Protein AF-A0A914DQ88-F1 (afdb_monomer_lite)

Radius of gyration: 19.53 Å; chains: 1; bounding box: 43×58×48 Å

Organism: NCBI:txid290746

pLDDT: mean 81.02, std 9.03, range [46.0, 91.88]

Foldseek 3Di:
DPQDDDPVLVVVLLVLLCLQLVLLVVLLVLCVVDPVLVVLVLPDDDDPPDDSDPVVVSVVSNVVSNVVSVLSSCLCVQVSHCPDPLSVVLSVLVVVLSVLSSVLSVCSVVVPVVVNVVSVVVSVVSVVVSVVSSCVRDPPCVVVVVVVVVVCVVVVVVVVVD

InterPro domains:
  IPR004307 TspO/MBR-related protein [PF03073] (23-154)
  IPR004307 TspO/MBR-related protein [PTHR10057] (10-159)
  IPR004307 TspO/MBR-related protein [cd15904] (19-154)
  IPR038330 TspO/MBR-related superfamily [G3DSA:1.20.1260.100] (8-158)

Structure (mmCIF, N/CA/C/O backbone):
data_AF-A0A914DQ88-F1
#
_entry.id   AF-A0A914DQ88-F1
#
loop_
_atom_site.group_PDB
_atom_site.id
_atom_site.type_symbol
_atom_site.label_atom_id
_atom_site.label_alt_id
_atom_site.label_comp_id
_atom_site.label_asym_id
_atom_site.label_entity_id
_atom_site.label_seq_id
_atom_site.pdbx_PDB_ins_code
_atom_site.Cartn_x
_atom_site.Cartn_y
_atom_site.Cartn_z
_atom_site.occupancy
_atom_site.B_iso_or_equiv
_atom_site.auth_seq_id
_atom_site.auth_comp_id
_atom_site.auth_asym_id
_atom_site.auth_atom_id
_atom_site.pdbx_PDB_model_num
ATOM 1 N N . MET A 1 1 ? 15.689 0.683 -26.387 1.00 46.00 1 MET A N 1
ATOM 2 C CA . MET A 1 1 ? 17.060 0.672 -25.824 1.00 46.00 1 MET A CA 1
ATOM 3 C C . MET A 1 1 ? 17.075 -0.313 -24.663 1.00 46.00 1 MET A C 1
ATOM 5 O O . MET A 1 1 ? 16.050 -0.393 -23.994 1.00 46.00 1 MET A O 1
ATOM 9 N N . PRO A 1 2 ? 18.142 -1.099 -24.441 1.00 56.88 2 PRO A N 1
ATOM 10 C CA . PRO A 1 2 ? 18.219 -1.962 -23.264 1.00 56.88 2 PRO A CA 1
ATOM 11 C C . PRO A 1 2 ? 18.214 -1.093 -22.001 1.00 56.88 2 PRO A C 1
ATOM 13 O O . PRO A 1 2 ? 18.961 -0.120 -21.917 1.00 56.88 2 PRO A O 1
ATOM 16 N N . TYR A 1 3 ? 17.336 -1.413 -21.053 1.00 65.56 3 TYR A N 1
ATOM 17 C CA . TYR A 1 3 ? 17.214 -0.682 -19.793 1.00 65.56 3 TYR A CA 1
ATOM 18 C C . TYR A 1 3 ? 18.460 -0.929 -18.934 1.00 65.56 3 TYR A C 1
ATOM 20 O O . TYR A 1 3 ? 18.782 -2.077 -18.621 1.00 65.56 3 TYR A O 1
ATOM 28 N N . TYR A 1 4 ? 19.183 0.139 -18.593 1.00 75.88 4 TYR A N 1
ATOM 29 C CA . TYR A 1 4 ? 20.395 0.074 -17.780 1.00 75.88 4 TYR A CA 1
ATOM 30 C C . TYR A 1 4 ? 20.087 0.562 -16.367 1.00 75.88 4 TYR A C 1
ATOM 32 O O . TYR A 1 4 ? 19.750 1.724 -16.166 1.00 75.88 4 TYR A O 1
ATOM 40 N N . TRP A 1 5 ? 20.214 -0.332 -15.389 1.00 81.12 5 TRP A N 1
ATOM 41 C CA . TRP A 1 5 ? 19.910 -0.041 -13.990 1.00 81.12 5 TRP A CA 1
ATOM 42 C C . TRP A 1 5 ? 20.895 0.970 -13.396 1.00 81.12 5 TRP A C 1
ATOM 44 O O . TRP A 1 5 ? 22.093 0.698 -13.293 1.00 81.12 5 TRP A O 1
ATOM 54 N N . THR A 1 6 ? 20.393 2.123 -12.956 1.00 85.81 6 THR A N 1
ATOM 55 C CA . THR A 1 6 ? 21.214 3.191 -12.378 1.00 85.81 6 THR A CA 1
ATOM 56 C C . THR A 1 6 ? 21.137 3.246 -10.847 1.00 85.81 6 THR A C 1
ATOM 58 O O . THR A 1 6 ? 20.293 2.633 -10.182 1.00 85.81 6 THR A O 1
ATOM 61 N N . GLN A 1 7 ? 22.023 4.042 -10.241 1.00 84.94 7 GLN A N 1
ATOM 62 C CA . GLN A 1 7 ? 21.940 4.370 -8.814 1.00 84.94 7 GLN A CA 1
ATOM 63 C C . GLN A 1 7 ? 20.621 5.093 -8.474 1.00 84.94 7 GLN A C 1
ATOM 65 O O . GLN A 1 7 ? 20.051 4.876 -7.402 1.00 84.94 7 GLN A O 1
ATOM 70 N N . THR A 1 8 ? 20.105 5.910 -9.399 1.00 84.88 8 THR A N 1
ATOM 71 C CA . THR A 1 8 ? 18.816 6.601 -9.262 1.00 84.88 8 THR A CA 1
ATOM 72 C C . THR A 1 8 ? 17.657 5.607 -9.210 1.00 84.88 8 THR A C 1
ATOM 74 O O . THR A 1 8 ? 16.791 5.738 -8.345 1.00 84.88 8 THR A O 1
ATOM 77 N N . ASP A 1 9 ? 17.678 4.569 -10.049 1.00 83.25 9 ASP A N 1
ATOM 78 C CA . ASP A 1 9 ? 16.666 3.502 -10.037 1.00 83.25 9 ASP A CA 1
ATOM 79 C C . ASP A 1 9 ? 16.683 2.725 -8.725 1.00 83.25 9 ASP A C 1
ATOM 81 O O . ASP A 1 9 ? 15.636 2.467 -8.136 1.00 83.25 9 ASP A O 1
ATOM 85 N N . THR A 1 10 ? 17.878 2.440 -8.201 1.00 84.56 10 THR A N 1
ATOM 86 C CA . THR A 1 10 ? 18.034 1.797 -6.889 1.00 84.56 10 THR A CA 1
ATOM 87 C C . THR A 1 10 ? 17.392 2.631 -5.783 1.00 84.56 10 THR A C 1
ATOM 89 O O . THR A 1 10 ? 16.633 2.107 -4.968 1.00 84.56 10 THR A O 1
ATOM 92 N N . ARG A 1 11 ? 17.653 3.944 -5.770 1.00 86.88 11 ARG A N 1
ATOM 93 C CA . ARG A 1 11 ? 17.054 4.865 -4.798 1.00 86.88 11 ARG A CA 1
ATOM 94 C C . ARG A 1 11 ? 15.531 4.880 -4.922 1.00 86.88 11 ARG A C 1
ATOM 96 O O . ARG A 1 11 ? 14.840 4.768 -3.914 1.00 86.88 11 ARG A O 1
ATOM 103 N N . ASN A 1 12 ? 15.009 4.991 -6.140 1.00 86.31 12 ASN A N 1
ATOM 104 C CA . ASN A 1 12 ? 13.571 5.057 -6.391 1.00 86.31 12 ASN A CA 1
ATOM 105 C C . ASN A 1 12 ? 12.864 3.741 -6.021 1.00 86.31 12 ASN A C 1
ATOM 107 O O . ASN A 1 12 ? 11.803 3.771 -5.399 1.00 86.31 12 ASN A O 1
ATOM 111 N N . ALA A 1 13 ? 13.475 2.591 -6.310 1.00 84.31 13 ALA A N 1
ATOM 112 C CA . ALA A 1 13 ? 12.959 1.277 -5.934 1.00 84.31 13 ALA A CA 1
ATOM 113 C C . ALA A 1 13 ? 12.897 1.093 -4.408 1.00 84.31 13 ALA A C 1
ATOM 115 O O . ALA A 1 13 ? 11.911 0.589 -3.872 1.00 84.31 13 ALA A O 1
ATOM 116 N N . ILE A 1 14 ? 13.930 1.541 -3.684 1.00 86.38 14 ILE A N 1
ATOM 117 C CA . ILE A 1 14 ? 13.938 1.497 -2.216 1.00 86.38 14 ILE A CA 1
ATOM 118 C C . ILE A 1 14 ? 12.847 2.416 -1.663 1.00 86.38 14 ILE A C 1
ATOM 120 O O . ILE A 1 14 ? 12.027 1.973 -0.863 1.00 86.38 14 ILE A O 1
ATOM 124 N N . LEU A 1 15 ? 12.784 3.668 -2.121 1.00 87.69 15 LEU A N 1
ATOM 125 C CA . LEU A 1 15 ? 11.782 4.627 -1.649 1.00 87.69 15 LEU A CA 1
ATOM 126 C C . LEU A 1 15 ? 10.359 4.113 -1.871 1.00 87.69 15 LEU A C 1
ATOM 128 O O . LEU A 1 15 ? 9.545 4.152 -0.954 1.00 87.69 15 LEU A O 1
ATOM 132 N N . THR A 1 16 ? 10.075 3.572 -3.054 1.00 84.62 16 THR A N 1
ATOM 133 C CA . THR A 1 16 ? 8.750 3.035 -3.390 1.00 84.62 16 THR A CA 1
ATOM 134 C C . THR A 1 16 ? 8.379 1.799 -2.569 1.00 84.62 16 THR A C 1
ATOM 136 O O . THR A 1 16 ? 7.228 1.675 -2.153 1.00 84.62 16 THR A O 1
ATOM 139 N N . SER A 1 17 ? 9.346 0.934 -2.244 1.00 86.81 17 SER A N 1
ATOM 140 C CA . SER A 1 17 ? 9.134 -0.225 -1.363 1.00 86.81 17 SER A CA 1
ATOM 141 C C . SER A 1 17 ? 8.812 0.150 0.089 1.00 86.81 17 SER A C 1
ATOM 143 O O . SER A 1 17 ? 8.161 -0.618 0.796 1.00 86.81 17 SER A O 1
ATOM 145 N N . LEU A 1 18 ? 9.227 1.344 0.531 1.00 89.06 18 LEU A N 1
ATOM 146 C CA . LEU A 1 18 ? 8.988 1.846 1.886 1.00 89.06 18 LEU A CA 1
ATOM 147 C C . LEU A 1 18 ? 7.637 2.558 2.035 1.00 89.06 18 LEU A C 1
ATOM 149 O O . LEU A 1 18 ? 7.138 2.668 3.156 1.00 89.06 18 LEU A O 1
ATOM 153 N N . ILE A 1 19 ? 7.022 3.004 0.930 1.00 87.69 19 ILE A N 1
ATOM 154 C CA . ILE A 1 19 ? 5.716 3.687 0.932 1.00 87.69 19 ILE A CA 1
ATOM 155 C C . ILE A 1 19 ? 4.646 2.908 1.718 1.00 87.69 19 ILE A C 1
ATOM 157 O O . ILE A 1 19 ? 4.049 3.515 2.608 1.00 87.69 19 ILE A O 1
ATOM 161 N N . PRO A 1 20 ? 4.392 1.603 1.471 1.00 83.81 20 PRO A N 1
ATOM 162 C CA . PRO A 1 20 ? 3.320 0.897 2.174 1.00 83.81 20 PRO A CA 1
ATOM 163 C C . PRO A 1 20 ? 3.543 0.848 3.692 1.00 83.81 20 P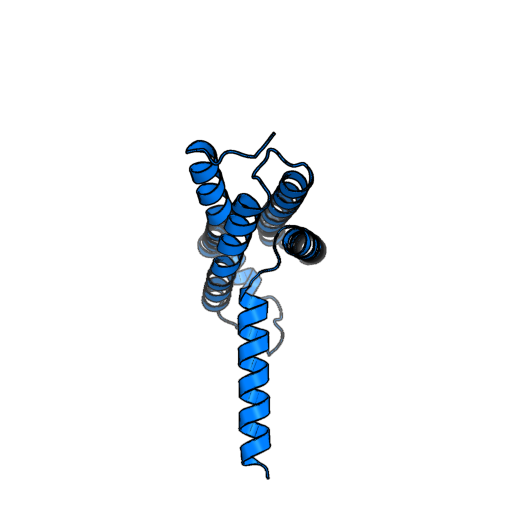RO A C 1
ATOM 165 O O . PRO A 1 20 ? 2.617 1.101 4.463 1.00 83.81 20 PRO A O 1
ATOM 168 N N . GLY A 1 21 ? 4.784 0.614 4.132 1.00 84.19 21 GLY A N 1
ATOM 169 C CA . GLY A 1 21 ? 5.142 0.660 5.551 1.00 84.19 21 GLY A CA 1
ATOM 170 C C . GLY A 1 21 ? 4.949 2.053 6.159 1.00 84.19 21 GLY A C 1
ATOM 171 O O . GLY A 1 21 ? 4.353 2.185 7.227 1.00 84.19 21 GLY A O 1
ATOM 172 N N . GLY A 1 22 ? 5.386 3.103 5.457 1.00 86.12 22 GLY A N 1
ATOM 173 C CA . GLY A 1 22 ? 5.208 4.490 5.892 1.00 86.12 22 GLY A CA 1
ATOM 174 C C . GLY A 1 22 ? 3.737 4.895 6.019 1.00 86.12 22 GLY A C 1
ATOM 175 O O . GLY A 1 22 ? 3.354 5.511 7.012 1.00 86.12 22 GLY A O 1
ATOM 176 N N . VAL A 1 23 ? 2.897 4.500 5.060 1.00 85.50 23 VAL A N 1
ATOM 177 C CA . VAL A 1 23 ? 1.448 4.761 5.071 1.00 85.50 23 VAL A CA 1
ATOM 178 C C . VAL A 1 23 ? 0.768 4.054 6.244 1.00 85.50 23 VAL A C 1
ATOM 180 O O . VAL A 1 23 ? -0.009 4.686 6.963 1.00 85.50 23 VAL A O 1
ATOM 183 N N . ALA A 1 24 ? 1.096 2.783 6.492 1.00 83.88 24 ALA A N 1
ATOM 184 C CA . ALA A 1 24 ? 0.542 2.033 7.619 1.00 83.88 24 ALA A CA 1
ATOM 185 C C . ALA A 1 24 ? 0.933 2.648 8.973 1.00 83.88 24 ALA A C 1
ATOM 187 O O . ALA A 1 24 ? 0.073 2.857 9.831 1.00 83.88 24 ALA A O 1
ATOM 188 N N . LEU A 1 25 ? 2.206 3.017 9.149 1.00 85.81 25 LEU A N 1
ATOM 189 C CA . LEU A 1 25 ? 2.679 3.672 10.373 1.00 85.81 25 LEU A CA 1
ATOM 190 C C . LEU A 1 25 ? 2.047 5.054 10.578 1.00 85.81 25 LEU A C 1
ATOM 192 O O . LEU A 1 25 ? 1.681 5.398 11.703 1.00 85.81 25 LEU A O 1
ATOM 196 N N . ALA A 1 26 ? 1.883 5.839 9.511 1.00 86.38 26 ALA A N 1
ATOM 197 C CA . ALA A 1 26 ? 1.226 7.141 9.578 1.00 86.38 26 ALA A CA 1
ATOM 198 C C . ALA A 1 26 ? -0.251 7.011 9.978 1.00 86.38 26 ALA A C 1
ATOM 200 O O . ALA A 1 26 ? -0.717 7.743 10.855 1.00 86.38 26 ALA A O 1
ATOM 201 N N . GLY A 1 27 ? -0.973 6.053 9.389 1.00 83.56 27 GLY A N 1
ATOM 202 C CA . GLY A 1 27 ? -2.364 5.770 9.740 1.00 83.56 27 GLY A CA 1
ATOM 203 C C . GLY A 1 27 ? -2.524 5.309 11.184 1.00 83.56 27 GLY A C 1
ATOM 204 O O . GLY A 1 27 ? -3.341 5.867 11.921 1.00 83.56 27 GLY A O 1
ATOM 205 N N . PHE A 1 28 ? -1.683 4.369 11.623 1.00 82.19 28 PHE A N 1
ATOM 206 C CA . PHE A 1 28 ? -1.654 3.930 13.015 1.00 82.19 28 PHE A CA 1
ATOM 207 C C . PHE A 1 28 ? -1.366 5.092 13.968 1.00 82.19 28 PHE A C 1
ATOM 209 O O . PHE A 1 28 ? -2.110 5.308 14.920 1.00 82.19 28 PHE A O 1
ATOM 216 N N . GLY A 1 29 ? -0.325 5.884 13.696 1.00 84.75 29 GLY A N 1
ATOM 217 C CA . GLY A 1 29 ? 0.051 7.024 14.528 1.00 84.75 29 GLY A CA 1
ATOM 218 C C . GLY A 1 29 ? -1.050 8.083 14.630 1.00 84.75 29 GLY A C 1
ATOM 219 O O . GLY A 1 29 ? -1.266 8.637 15.710 1.00 84.75 29 GLY A O 1
ATOM 220 N N . ALA A 1 30 ? -1.779 8.340 13.541 1.00 84.44 30 ALA A N 1
ATOM 221 C CA . ALA A 1 30 ? -2.903 9.273 13.529 1.00 84.44 30 ALA A CA 1
ATOM 222 C C . ALA A 1 30 ? -4.054 8.801 14.433 1.00 84.44 30 ALA A C 1
ATOM 224 O O . ALA A 1 30 ? -4.565 9.586 15.233 1.00 84.44 30 ALA A O 1
ATOM 225 N N . ILE A 1 31 ? -4.418 7.516 14.364 1.00 82.88 31 ILE A N 1
ATOM 226 C CA . ILE A 1 31 ? -5.469 6.928 15.208 1.00 82.88 31 ILE A CA 1
ATOM 227 C C . ILE A 1 31 ? -4.996 6.817 16.666 1.00 82.88 31 ILE A C 1
ATOM 229 O O . ILE A 1 31 ? -5.747 7.131 17.589 1.00 82.88 31 ILE A O 1
ATOM 233 N N . TYR A 1 32 ? -3.741 6.421 16.897 1.00 83.62 32 TYR A N 1
ATOM 234 C CA . TYR A 1 32 ? -3.188 6.229 18.240 1.00 83.62 32 TYR A CA 1
ATOM 235 C C . TYR A 1 32 ? -3.094 7.542 19.041 1.00 83.62 32 TYR A C 1
ATOM 237 O O . TYR A 1 32 ? -3.277 7.556 20.259 1.00 83.62 32 TYR A O 1
ATOM 245 N N . ARG A 1 33 ? -2.845 8.670 18.364 1.00 86.12 33 ARG A N 1
ATOM 246 C CA . ARG A 1 33 ? -2.802 9.997 19.001 1.00 86.12 33 ARG A CA 1
ATOM 247 C C . ARG A 1 33 ? -4.188 10.540 19.351 1.00 86.12 33 ARG A C 1
ATOM 249 O O . ARG A 1 33 ? -4.316 11.278 20.325 1.00 86.12 33 ARG A O 1
ATOM 256 N N . ASP A 1 34 ? -5.221 10.177 18.594 1.00 85.81 34 ASP A N 1
ATOM 257 C CA . ASP A 1 34 ? -6.580 10.670 18.809 1.00 85.81 34 ASP A CA 1
ATOM 258 C C . ASP A 1 34 ? -7.426 9.695 19.643 1.00 85.81 34 ASP A C 1
ATOM 260 O O . ASP A 1 34 ? -8.142 8.827 19.132 1.00 85.81 34 ASP A O 1
ATOM 264 N N . LYS A 1 35 ? -7.396 9.896 20.966 1.00 84.25 35 LYS A N 1
ATOM 265 C CA . LYS A 1 35 ? -8.204 9.123 21.925 1.00 84.25 35 LYS A CA 1
ATOM 266 C C . LYS A 1 35 ? -9.710 9.212 21.651 1.00 84.25 35 LYS A C 1
ATOM 268 O O . LYS A 1 35 ? -10.442 8.276 21.971 1.00 84.25 35 LYS A O 1
ATOM 273 N N . SER A 1 36 ? -10.192 10.317 21.074 1.00 85.94 36 SER A N 1
ATOM 274 C CA . SER A 1 36 ? -11.618 10.485 20.767 1.00 85.94 36 SER A CA 1
ATOM 275 C C . SER A 1 36 ? -12.048 9.571 19.620 1.00 85.94 36 SER A C 1
ATOM 277 O O . SER A 1 36 ? -13.119 8.965 19.674 1.00 85.94 36 SER A O 1
ATOM 279 N N . THR A 1 37 ? -11.176 9.423 18.623 1.00 83.50 37 THR A N 1
ATOM 280 C CA . THR A 1 37 ? -11.363 8.516 17.493 1.00 83.50 37 THR A CA 1
ATOM 281 C C . THR A 1 37 ? -11.274 7.059 17.942 1.00 83.50 37 THR A C 1
ATOM 283 O O . THR A 1 37 ? -12.125 6.266 17.548 1.00 83.50 37 THR A O 1
ATOM 286 N N . GLN A 1 38 ? -10.334 6.701 18.825 1.00 81.62 38 GLN A N 1
ATOM 287 C CA . GLN A 1 38 ? -10.267 5.347 19.400 1.00 81.62 38 GLN A CA 1
ATOM 288 C C . GLN A 1 38 ? -11.545 4.970 20.143 1.00 81.62 38 GLN A C 1
ATOM 290 O O . GLN A 1 38 ? -12.151 3.947 19.838 1.00 81.62 38 GLN A O 1
ATOM 295 N N . LYS A 1 39 ? -12.008 5.836 21.052 1.00 84.50 39 LYS A N 1
ATOM 296 C CA . LYS A 1 39 ? -13.237 5.588 21.809 1.00 84.50 39 LYS A CA 1
ATOM 297 C C . LYS A 1 39 ? -14.447 5.449 20.885 1.00 84.50 39 LYS A C 1
ATOM 299 O O . LYS A 1 39 ? -15.291 4.587 21.092 1.00 84.50 39 LYS A O 1
ATOM 304 N N . TRP A 1 40 ? -14.524 6.262 19.831 1.00 84.56 40 TRP A N 1
ATOM 305 C CA . TRP A 1 40 ? -15.565 6.112 18.815 1.00 84.56 40 TRP A CA 1
ATOM 306 C C . TRP A 1 40 ? -15.461 4.764 18.073 1.00 84.56 40 TRP A C 1
ATOM 308 O O . TRP A 1 40 ? -16.464 4.063 17.951 1.00 84.56 40 TRP A O 1
ATOM 318 N N . LEU A 1 41 ? -14.263 4.345 17.656 1.00 81.56 41 LEU A N 1
ATOM 319 C CA . LEU A 1 41 ? -14.029 3.041 17.015 1.00 81.56 41 LEU A CA 1
ATOM 320 C C . LEU A 1 41 ? -14.348 1.844 17.928 1.00 81.56 41 LEU A C 1
ATOM 322 O O . LEU A 1 41 ? -14.635 0.753 17.431 1.00 81.56 41 LEU A O 1
ATOM 326 N N . GLU A 1 42 ? -14.270 2.017 19.245 1.00 80.94 42 GLU A N 1
ATOM 327 C CA . GLU A 1 42 ? -14.680 1.020 20.241 1.00 80.94 42 GLU A CA 1
ATOM 328 C C . GLU A 1 42 ? -16.204 0.959 20.410 1.00 80.94 42 GLU A C 1
ATOM 330 O O . GLU A 1 42 ? -16.743 -0.118 20.642 1.00 80.94 42 GLU A O 1
ATOM 335 N N . THR A 1 43 ? -16.920 2.079 20.234 1.00 83.56 43 THR A N 1
ATOM 336 C CA . THR A 1 43 ? -18.399 2.090 20.276 1.00 83.56 43 THR A CA 1
ATOM 337 C C . THR A 1 43 ? -19.059 1.440 19.059 1.00 83.56 43 THR A C 1
ATOM 339 O O . THR A 1 43 ? -20.245 1.111 19.101 1.00 83.56 43 THR A O 1
ATOM 342 N N . LEU A 1 44 ? -18.321 1.251 17.961 1.00 82.12 44 LEU A N 1
ATOM 343 C CA . LEU A 1 44 ? -18.842 0.589 16.769 1.00 82.12 44 LEU A CA 1
ATOM 344 C C . LEU A 1 44 ? -19.053 -0.905 17.032 1.00 82.12 44 LEU A C 1
ATOM 346 O O . LEU A 1 44 ? -18.175 -1.600 17.540 1.00 82.12 44 LEU A O 1
ATOM 350 N N . ARG A 1 45 ? -20.212 -1.421 16.616 1.00 77.62 45 ARG A N 1
ATOM 351 C CA . ARG A 1 45 ? -20.531 -2.847 16.714 1.00 77.62 45 ARG A CA 1
ATOM 352 C C . ARG A 1 45 ? -19.609 -3.646 15.792 1.00 77.62 45 ARG A C 1
ATOM 354 O O . ARG A 1 45 ? -19.769 -3.618 14.573 1.00 77.62 45 ARG A O 1
ATOM 361 N N . ARG A 1 46 ? -18.652 -4.362 16.382 1.00 76.12 46 ARG A N 1
ATOM 362 C CA . ARG A 1 46 ? -17.730 -5.246 15.660 1.00 76.12 46 ARG A CA 1
ATOM 363 C C . ARG A 1 46 ? -18.334 -6.642 15.503 1.00 76.12 46 ARG A C 1
ATOM 365 O O . ARG A 1 46 ? -19.094 -7.078 16.368 1.00 76.12 46 ARG A O 1
ATOM 372 N N . PRO A 1 47 ? -18.029 -7.352 14.409 1.00 77.00 47 PRO A N 1
ATOM 373 C CA . PRO A 1 47 ? -18.388 -8.755 14.291 1.00 77.00 47 PRO A CA 1
ATOM 374 C C . PRO A 1 47 ? -17.549 -9.607 15.257 1.00 77.00 47 PRO A C 1
ATOM 376 O O . PRO A 1 47 ? -16.398 -9.282 15.533 1.00 77.00 47 PRO A O 1
ATOM 379 N N . ASN A 1 48 ? -18.112 -10.720 15.735 1.00 74.06 48 ASN A N 1
ATOM 380 C CA . ASN A 1 48 ? -17.518 -11.553 16.797 1.00 74.06 48 ASN A CA 1
ATOM 381 C C . ASN A 1 48 ? -16.137 -12.145 16.452 1.00 74.06 48 ASN A C 1
ATOM 383 O O . ASN A 1 48 ? -15.416 -12.572 17.346 1.00 74.06 48 ASN A O 1
ATOM 387 N N . TRP A 1 49 ? -15.778 -12.193 15.168 1.00 75.69 49 TRP A N 1
ATOM 388 C CA . TRP A 1 49 ? -14.486 -12.689 14.688 1.00 75.69 49 TRP A CA 1
ATOM 389 C C . TRP A 1 49 ? -13.396 -11.607 14.624 1.00 75.69 49 TRP A C 1
ATOM 391 O O . TRP A 1 49 ? -12.223 -11.940 14.476 1.00 75.69 49 TRP A O 1
ATOM 401 N N . ALA A 1 50 ? -13.753 -10.321 14.697 1.00 70.94 50 ALA A N 1
ATOM 402 C CA . ALA A 1 50 ? -12.788 -9.236 14.567 1.00 70.94 50 ALA A CA 1
ATOM 403 C C . ALA A 1 50 ? -12.066 -8.982 15.903 1.00 70.94 50 ALA A C 1
ATOM 405 O O . ALA A 1 50 ? -12.723 -8.909 16.946 1.00 70.94 50 ALA A O 1
ATOM 406 N N . PRO A 1 51 ? -10.735 -8.779 15.902 1.00 66.75 51 PRO A N 1
ATOM 407 C CA . PRO A 1 51 ? -10.005 -8.467 17.122 1.00 66.75 51 PRO A CA 1
ATOM 408 C C . PRO A 1 51 ? -10.535 -7.184 17.779 1.00 66.75 51 PRO A C 1
ATOM 410 O O . PRO A 1 51 ? -10.697 -6.140 17.137 1.00 66.75 51 PRO A O 1
ATOM 413 N N . SER A 1 52 ? -10.776 -7.241 19.091 1.00 67.25 52 SER A N 1
ATOM 414 C CA . SER A 1 52 ? -11.185 -6.059 19.862 1.00 67.25 52 SER A CA 1
ATOM 415 C C . SER A 1 52 ? -10.031 -5.069 20.057 1.00 67.25 52 SER A C 1
ATOM 417 O O . SER A 1 52 ? -10.269 -3.882 20.263 1.00 67.25 52 SER A O 1
ATOM 419 N N . ASN A 1 53 ? -8.781 -5.538 19.986 1.00 75.81 53 ASN A N 1
ATOM 420 C CA . ASN A 1 53 ? -7.598 -4.719 20.229 1.00 75.81 53 ASN A CA 1
ATOM 421 C C . ASN A 1 53 ? -7.117 -4.040 18.933 1.00 75.81 53 ASN A C 1
ATOM 423 O O . ASN A 1 53 ? -6.603 -4.700 18.030 1.00 75.81 53 ASN A O 1
ATOM 427 N N . ILE A 1 54 ? -7.251 -2.711 18.870 1.00 73.06 54 ILE A N 1
ATOM 428 C CA . ILE A 1 54 ? -6.826 -1.878 17.729 1.00 73.06 54 ILE A CA 1
ATOM 429 C C . ILE A 1 54 ? -5.323 -2.036 17.450 1.00 73.06 54 ILE A C 1
ATOM 431 O O . ILE A 1 54 ? -4.912 -2.086 16.289 1.00 73.06 54 ILE A O 1
ATOM 435 N N . SER A 1 55 ? -4.504 -2.181 18.494 1.00 74.12 55 SER A N 1
ATOM 436 C CA . SER A 1 55 ? -3.059 -2.371 18.354 1.00 74.12 55 SER A CA 1
ATOM 437 C C . SER A 1 55 ? -2.725 -3.700 17.680 1.00 74.12 55 SER A C 1
ATOM 439 O O . SER A 1 55 ? -1.831 -3.746 16.844 1.00 74.12 55 SER A O 1
ATOM 441 N N . ALA A 1 56 ? -3.472 -4.768 17.980 1.00 76.62 56 ALA A N 1
ATOM 442 C CA . ALA A 1 56 ? -3.262 -6.070 17.347 1.00 76.62 56 ALA A CA 1
ATOM 443 C C . ALA A 1 56 ? -3.591 -6.029 15.846 1.00 76.62 56 ALA A C 1
ATOM 445 O O . ALA A 1 56 ? -2.793 -6.507 15.043 1.00 76.62 56 ALA A O 1
ATOM 446 N N . CYS A 1 57 ? -4.705 -5.393 15.457 1.00 74.50 57 CYS A N 1
ATOM 447 C CA . CYS A 1 57 ? -5.022 -5.172 14.040 1.00 74.50 57 CYS A CA 1
ATOM 448 C C . CYS A 1 57 ? -3.922 -4.372 13.335 1.00 74.50 57 CYS A C 1
ATOM 450 O O . CYS A 1 57 ? -3.488 -4.742 12.253 1.00 74.50 57 CYS A O 1
ATOM 452 N N . SER A 1 58 ? -3.407 -3.333 13.991 1.00 74.31 58 SER A N 1
ATOM 453 C CA . SER A 1 58 ? -2.384 -2.463 13.403 1.00 74.31 58 SER A CA 1
ATOM 454 C C . SER A 1 58 ? -1.043 -3.177 13.208 1.00 74.31 58 SER A C 1
ATOM 456 O O . SER A 1 58 ? -0.353 -2.940 12.221 1.00 74.31 58 SER A O 1
ATOM 458 N N . VAL A 1 59 ? -0.668 -4.080 14.120 1.00 79.06 59 VAL A N 1
ATOM 459 C CA . VAL A 1 59 ? 0.530 -4.922 13.962 1.00 79.06 59 VAL A CA 1
ATOM 460 C C . VAL A 1 59 ? 0.374 -5.868 12.774 1.00 79.06 59 VAL A C 1
ATOM 462 O O . VAL A 1 59 ? 1.312 -6.019 11.993 1.00 79.06 59 VAL A O 1
ATOM 465 N N . VAL A 1 60 ? -0.805 -6.476 12.612 1.00 80.50 60 VAL A N 1
ATOM 466 C CA . VAL A 1 60 ? -1.103 -7.327 11.453 1.00 80.50 60 VAL A CA 1
ATOM 467 C C . VAL A 1 60 ? -1.047 -6.511 10.162 1.00 80.50 60 VAL A C 1
ATOM 469 O O . VAL A 1 60 ? -0.383 -6.936 9.219 1.00 80.50 60 VAL A O 1
ATOM 472 N N . ASP A 1 61 ? -1.637 -5.314 10.139 1.00 76.12 61 ASP A N 1
ATOM 473 C CA . ASP A 1 61 ? -1.583 -4.420 8.980 1.00 76.12 61 ASP A CA 1
ATOM 474 C C . ASP A 1 61 ? -0.130 -4.106 8.601 1.00 76.12 61 ASP A C 1
ATOM 476 O O . ASP A 1 61 ? 0.270 -4.324 7.459 1.00 76.12 61 ASP A O 1
ATOM 480 N N . VAL A 1 62 ? 0.711 -3.709 9.562 1.00 78.25 62 VAL A N 1
ATOM 481 C CA . VAL A 1 62 ? 2.143 -3.456 9.315 1.00 78.25 62 VAL A CA 1
ATOM 482 C C . VAL A 1 62 ? 2.866 -4.711 8.813 1.00 78.25 62 VAL A C 1
ATOM 484 O O . VAL A 1 62 ? 3.666 -4.621 7.881 1.00 78.25 62 VAL A O 1
ATOM 487 N N . ALA A 1 63 ? 2.571 -5.889 9.369 1.00 79.94 63 ALA A N 1
ATOM 488 C CA . ALA A 1 63 ? 3.174 -7.143 8.922 1.00 79.94 63 ALA A CA 1
ATOM 489 C C . ALA A 1 63 ? 2.803 -7.479 7.466 1.00 79.94 63 ALA A C 1
ATOM 491 O O . ALA A 1 63 ? 3.658 -7.923 6.699 1.00 79.94 63 ALA A O 1
ATOM 492 N N . THR A 1 64 ? 1.559 -7.215 7.053 1.00 78.81 64 THR A N 1
ATOM 493 C CA . THR A 1 64 ? 1.118 -7.431 5.663 1.00 78.81 64 THR A CA 1
ATOM 494 C C . THR A 1 64 ? 1.751 -6.457 4.664 1.00 78.81 64 THR A C 1
ATOM 496 O O . THR A 1 64 ? 1.885 -6.793 3.485 1.00 78.81 64 THR A O 1
ATOM 499 N N . MET A 1 65 ? 2.225 -5.290 5.116 1.00 80.50 65 MET A N 1
ATOM 500 C CA . MET A 1 65 ? 2.905 -4.314 4.254 1.00 80.50 65 MET A CA 1
ATOM 501 C C . MET A 1 65 ? 4.317 -4.744 3.839 1.00 80.50 65 MET A C 1
ATOM 503 O O . MET A 1 65 ? 4.825 -4.251 2.832 1.00 80.50 65 MET A O 1
ATOM 507 N N . LEU A 1 66 ? 4.949 -5.673 4.564 1.00 81.62 66 LEU A N 1
ATOM 508 C CA . LEU A 1 66 ? 6.304 -6.148 4.258 1.00 81.62 66 LEU A CA 1
ATOM 509 C C . LEU A 1 66 ? 6.370 -6.920 2.921 1.00 81.62 66 LEU A C 1
ATOM 511 O O . LEU A 1 66 ? 7.142 -6.511 2.046 1.00 81.62 66 LEU A O 1
ATOM 515 N N . PRO A 1 67 ? 5.549 -7.969 2.686 1.00 81.12 67 PRO A N 1
ATOM 516 C CA . PRO A 1 67 ? 5.458 -8.604 1.371 1.00 81.12 67 PRO A CA 1
ATOM 517 C C . PRO A 1 67 ? 5.079 -7.628 0.255 1.00 81.12 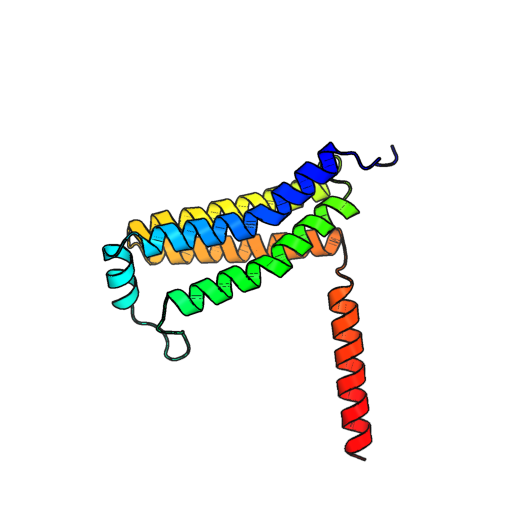67 PRO A C 1
ATOM 519 O O . PRO A 1 67 ? 5.589 -7.742 -0.859 1.00 81.12 67 PRO A O 1
ATOM 522 N N . LEU A 1 68 ? 4.210 -6.654 0.551 1.00 83.50 68 LEU A N 1
ATOM 523 C CA . LEU A 1 68 ? 3.757 -5.668 -0.427 1.00 83.50 68 LEU A CA 1
ATOM 524 C C . LEU A 1 68 ? 4.890 -4.727 -0.859 1.00 83.50 68 LEU A C 1
ATOM 526 O O . LEU A 1 68 ? 5.070 -4.495 -2.052 1.00 83.50 68 LEU A O 1
ATOM 530 N N . GLY A 1 69 ? 5.699 -4.238 0.086 1.00 83.88 69 GLY A N 1
ATOM 531 C CA . GLY A 1 69 ? 6.884 -3.433 -0.217 1.00 83.88 69 GLY A CA 1
ATOM 532 C C . GLY A 1 69 ? 7.892 -4.192 -1.082 1.00 83.88 69 GLY A C 1
ATOM 533 O O . GLY A 1 69 ? 8.412 -3.649 -2.059 1.00 83.88 69 GLY A O 1
ATOM 534 N N . TYR A 1 70 ? 8.108 -5.479 -0.790 1.00 84.56 70 TYR A N 1
ATOM 535 C CA . TYR A 1 70 ? 8.978 -6.333 -1.600 1.00 84.56 70 TYR A CA 1
ATOM 536 C C . TYR A 1 70 ? 8.427 -6.571 -3.015 1.00 84.56 70 TYR A C 1
ATOM 538 O O . TYR A 1 70 ? 9.184 -6.520 -3.987 1.00 84.56 70 TYR A O 1
ATOM 546 N N . ALA A 1 71 ? 7.116 -6.785 -3.153 1.00 84.19 71 ALA A N 1
ATOM 547 C CA . ALA A 1 71 ? 6.470 -6.913 -4.457 1.00 84.19 71 ALA A CA 1
ATOM 548 C C . ALA A 1 71 ? 6.643 -5.637 -5.297 1.00 84.19 71 ALA A C 1
ATOM 550 O O . ALA A 1 71 ? 7.020 -5.721 -6.464 1.00 84.19 71 ALA A O 1
ATOM 551 N N . THR A 1 72 ? 6.472 -4.461 -4.688 1.00 84.50 72 THR A N 1
ATOM 552 C CA . THR A 1 72 ? 6.711 -3.167 -5.345 1.00 84.50 72 THR A CA 1
ATOM 553 C C . THR A 1 72 ? 8.165 -3.013 -5.797 1.00 84.50 72 THR A C 1
ATOM 555 O O . THR A 1 72 ? 8.406 -2.610 -6.933 1.00 84.50 72 THR A O 1
ATOM 558 N N . TYR A 1 73 ? 9.142 -3.405 -4.970 1.00 85.88 73 TYR A N 1
ATOM 559 C CA . TYR A 1 73 ? 10.554 -3.414 -5.375 1.00 85.88 73 TYR A CA 1
ATOM 560 C C . TYR A 1 73 ? 10.798 -4.312 -6.597 1.00 85.88 73 TYR A C 1
ATOM 562 O O . TYR A 1 73 ? 11.501 -3.916 -7.528 1.00 85.88 73 TYR A O 1
ATOM 570 N N . ARG A 1 74 ? 10.214 -5.518 -6.613 1.00 84.38 74 ARG A N 1
ATOM 571 C CA . ARG A 1 74 ? 10.358 -6.457 -7.734 1.00 84.38 74 ARG A CA 1
ATOM 572 C C . ARG A 1 74 ? 9.753 -5.913 -9.022 1.00 84.38 74 ARG A C 1
ATOM 574 O O . ARG A 1 74 ? 10.428 -5.949 -10.045 1.00 84.38 74 ARG A O 1
ATOM 581 N N . VAL A 1 75 ? 8.539 -5.372 -8.963 1.00 85.44 75 VAL A N 1
ATOM 582 C CA . VAL A 1 75 ? 7.878 -4.765 -10.127 1.00 85.44 75 VAL A CA 1
ATOM 583 C C . VAL A 1 75 ? 8.681 -3.588 -10.660 1.00 85.44 75 VAL A C 1
ATOM 585 O O . VAL A 1 75 ? 8.890 -3.497 -11.864 1.00 85.44 75 VAL A O 1
ATOM 588 N N . PHE A 1 76 ? 9.226 -2.745 -9.783 1.00 84.44 76 PHE A N 1
ATOM 589 C CA . PHE A 1 76 ? 10.097 -1.653 -10.208 1.00 84.44 76 PHE A CA 1
ATOM 590 C C . PHE A 1 76 ? 11.373 -2.168 -10.892 1.00 84.44 76 PHE A C 1
ATOM 592 O O . PHE A 1 76 ? 11.772 -1.658 -11.936 1.00 84.44 76 PHE A O 1
ATOM 599 N N . LYS A 1 77 ? 12.008 -3.203 -10.327 1.00 83.69 77 LYS A N 1
ATOM 600 C CA . LYS A 1 77 ? 13.264 -3.759 -10.843 1.00 83.69 77 LYS A CA 1
ATOM 601 C C . LYS A 1 77 ? 13.103 -4.507 -12.164 1.00 83.69 77 LYS A C 1
ATOM 603 O O . LYS A 1 77 ? 13.888 -4.294 -13.083 1.00 83.69 77 LYS A O 1
ATOM 608 N N . TYR A 1 78 ? 12.120 -5.398 -12.246 1.00 82.06 78 TYR A N 1
ATOM 609 C CA . TYR A 1 78 ? 11.914 -6.270 -13.404 1.00 82.06 78 TYR A CA 1
ATOM 610 C C . TYR A 1 78 ? 11.008 -5.649 -14.469 1.00 82.06 78 TYR A C 1
ATOM 612 O O . TYR A 1 78 ? 11.118 -6.011 -15.634 1.00 82.06 78 TYR A O 1
ATOM 620 N N . GLY A 1 79 ? 10.181 -4.668 -14.103 1.00 77.44 79 GLY A N 1
ATOM 621 C CA . GLY A 1 79 ? 9.357 -3.897 -15.033 1.00 77.44 79 GLY A CA 1
ATOM 622 C C . GLY A 1 79 ? 10.091 -2.758 -15.745 1.00 77.44 79 GLY A C 1
ATOM 623 O O . GLY A 1 79 ? 9.466 -2.005 -16.486 1.00 77.44 79 GLY A O 1
ATOM 624 N N . GLY A 1 80 ? 11.397 -2.592 -15.526 1.00 79.12 80 GLY A N 1
ATOM 625 C CA . GLY A 1 80 ? 12.177 -1.539 -16.178 1.00 79.12 80 GLY A CA 1
ATOM 626 C C . GLY A 1 80 ? 11.940 -0.132 -15.615 1.00 79.12 80 GLY A C 1
ATOM 627 O O . GLY A 1 80 ? 12.080 0.853 -16.335 1.00 79.12 80 GLY A O 1
ATOM 628 N N . GLY A 1 81 ? 11.561 -0.023 -14.339 1.00 78.75 81 GLY A N 1
ATOM 629 C CA . GLY A 1 81 ? 11.375 1.261 -13.662 1.00 78.75 81 GLY A CA 1
ATOM 630 C C . GLY A 1 81 ? 10.290 2.141 -14.292 1.00 78.75 81 GLY A C 1
ATOM 631 O O . GLY A 1 81 ? 9.290 1.651 -14.813 1.00 78.75 81 GLY A O 1
ATOM 632 N N . PHE A 1 82 ? 10.478 3.461 -14.228 1.00 80.31 82 PHE A N 1
ATOM 633 C CA . PHE A 1 82 ? 9.541 4.439 -14.803 1.00 80.31 82 PHE A CA 1
ATOM 634 C C . PHE A 1 82 ? 9.711 4.656 -16.314 1.00 80.31 82 PHE A C 1
ATOM 636 O O . PHE A 1 82 ? 8.958 5.423 -16.907 1.00 80.31 82 PHE A O 1
ATOM 643 N N . ASP A 1 83 ? 10.665 3.976 -16.952 1.00 79.12 83 ASP A N 1
ATOM 644 C CA . ASP A 1 83 ? 10.898 4.125 -18.391 1.00 79.12 83 ASP A CA 1
ATOM 645 C C . ASP A 1 83 ? 9.834 3.398 -19.229 1.00 79.12 83 ASP A C 1
ATOM 647 O O . ASP A 1 83 ? 9.621 3.735 -20.394 1.00 79.12 83 ASP A O 1
ATOM 651 N N . TYR A 1 84 ? 9.132 2.421 -18.641 1.00 81.38 84 TYR A N 1
ATOM 652 C CA . TYR A 1 84 ? 8.066 1.670 -19.304 1.00 81.38 84 TYR A CA 1
ATOM 653 C C . TYR A 1 84 ? 6.682 2.124 -18.846 1.00 81.38 84 TYR A C 1
ATOM 655 O O . TYR A 1 84 ? 6.416 2.334 -17.656 1.00 81.38 84 TYR A O 1
ATOM 663 N N . THR A 1 85 ? 5.766 2.230 -19.810 1.00 85.06 85 THR A N 1
ATOM 664 C CA . THR A 1 85 ? 4.395 2.700 -19.585 1.00 85.06 85 THR A CA 1
ATOM 665 C C . THR A 1 85 ? 3.613 1.769 -18.658 1.00 85.06 85 THR A C 1
ATOM 667 O O . THR A 1 85 ? 2.926 2.255 -17.763 1.00 85.06 85 THR A O 1
ATOM 670 N N . ASP A 1 86 ? 3.773 0.452 -18.801 1.00 84.62 86 ASP A N 1
ATOM 671 C CA . ASP A 1 86 ? 3.047 -0.542 -17.997 1.00 84.62 86 ASP A CA 1
ATOM 672 C C . ASP A 1 86 ? 3.447 -0.484 -16.519 1.00 84.62 86 ASP A C 1
ATOM 674 O O . ASP A 1 86 ? 2.593 -0.434 -15.631 1.00 84.62 86 ASP A O 1
ATOM 678 N N . THR A 1 87 ? 4.750 -0.409 -16.245 1.00 84.62 87 THR A N 1
ATOM 679 C CA . THR A 1 87 ? 5.294 -0.288 -14.886 1.00 84.62 87 THR A CA 1
ATOM 680 C C . THR A 1 87 ? 4.921 1.047 -14.266 1.00 84.62 87 THR A C 1
ATOM 682 O O . THR A 1 87 ? 4.501 1.096 -13.112 1.00 84.62 87 THR A O 1
ATOM 685 N N . THR A 1 88 ? 4.968 2.128 -15.042 1.00 87.50 88 THR A N 1
ATOM 686 C CA . THR A 1 88 ? 4.520 3.447 -14.583 1.00 87.50 88 THR A CA 1
ATOM 687 C C . THR A 1 88 ? 3.031 3.446 -14.239 1.00 87.50 88 THR A C 1
ATOM 689 O O . THR A 1 88 ? 2.651 3.957 -13.186 1.00 87.50 88 THR A O 1
ATOM 692 N N . ALA A 1 89 ? 2.185 2.822 -15.063 1.00 89.19 89 ALA A N 1
ATOM 693 C CA . ALA A 1 89 ? 0.755 2.692 -14.799 1.00 89.19 89 ALA A CA 1
ATOM 694 C C . ALA A 1 89 ? 0.475 1.837 -13.551 1.00 89.19 89 ALA A C 1
ATOM 696 O O . ALA A 1 89 ? -0.340 2.220 -12.709 1.00 89.19 89 ALA A O 1
ATOM 697 N N . ALA A 1 90 ? 1.185 0.718 -13.383 1.00 88.06 90 ALA A N 1
ATOM 698 C CA . ALA A 1 90 ? 1.080 -0.130 -12.198 1.00 88.06 90 ALA A CA 1
ATOM 699 C C . ALA A 1 90 ? 1.488 0.621 -10.919 1.00 88.06 90 ALA A C 1
ATOM 701 O O . ALA A 1 90 ? 0.778 0.577 -9.913 1.00 88.06 90 ALA A O 1
ATOM 702 N N . MET A 1 91 ? 2.586 1.377 -10.974 1.00 89.00 91 MET A N 1
ATOM 703 C CA . MET A 1 91 ? 3.061 2.209 -9.867 1.00 89.00 91 MET A CA 1
ATOM 704 C C . MET A 1 91 ? 2.121 3.387 -9.572 1.00 89.00 91 MET A C 1
ATOM 706 O O . MET A 1 91 ? 1.936 3.746 -8.409 1.00 89.00 91 MET A O 1
ATOM 710 N N . ALA A 1 92 ? 1.487 3.970 -10.592 1.00 90.62 92 ALA A N 1
ATOM 711 C CA . ALA A 1 92 ? 0.485 5.020 -10.426 1.00 90.62 92 ALA A CA 1
ATOM 712 C C . ALA A 1 92 ? -0.798 4.491 -9.764 1.00 90.62 92 ALA A C 1
ATOM 714 O O . ALA A 1 92 ? -1.340 5.139 -8.864 1.00 90.62 92 ALA A O 1
ATOM 715 N N . LEU A 1 93 ? -1.257 3.296 -10.152 1.00 90.06 93 LEU A N 1
ATOM 716 C CA . LEU A 1 93 ? -2.372 2.601 -9.498 1.00 90.06 93 LEU A CA 1
ATOM 717 C C . LEU A 1 93 ? -2.045 2.282 -8.036 1.00 90.06 93 LEU A C 1
ATOM 719 O O . LEU A 1 93 ? -2.845 2.585 -7.150 1.00 90.06 93 LEU A O 1
ATOM 723 N N . PHE A 1 94 ? -0.843 1.766 -7.775 1.00 89.50 94 PHE A N 1
ATOM 724 C CA . PHE A 1 94 ? -0.349 1.521 -6.424 1.00 89.50 94 PHE A CA 1
ATOM 725 C C . PHE A 1 94 ? -0.311 2.806 -5.577 1.00 89.50 94 PHE A C 1
ATOM 727 O O . PHE A 1 94 ? -0.812 2.831 -4.451 1.00 89.50 94 PHE A O 1
ATOM 734 N N . GLY A 1 95 ? 0.231 3.900 -6.120 1.00 88.12 95 GLY A N 1
ATOM 735 C CA . GLY A 1 95 ? 0.268 5.199 -5.444 1.00 88.12 95 GLY A CA 1
ATOM 736 C C . GLY A 1 95 ? -1.131 5.754 -5.161 1.00 88.12 95 GLY A C 1
ATOM 737 O O . GLY A 1 95 ? -1.392 6.242 -4.061 1.00 88.12 95 GLY A O 1
ATOM 738 N N . SER A 1 96 ? -2.056 5.604 -6.112 1.00 91.31 96 SER A N 1
ATOM 739 C CA . SER A 1 96 ? -3.463 5.994 -5.948 1.00 91.31 96 SER A CA 1
ATOM 740 C C . SER A 1 96 ? -4.142 5.191 -4.839 1.00 91.31 96 SER A C 1
ATOM 742 O O . SER A 1 96 ? -4.823 5.764 -3.991 1.00 91.31 96 SER A O 1
ATOM 744 N N . ASN A 1 97 ? -3.889 3.880 -4.780 1.00 91.88 97 ASN A N 1
ATOM 745 C CA . ASN A 1 97 ? -4.372 3.012 -3.709 1.00 91.88 97 ASN A CA 1
ATOM 746 C C . ASN A 1 97 ? -3.889 3.488 -2.326 1.00 91.88 97 ASN A C 1
ATOM 748 O O . ASN A 1 97 ? -4.672 3.567 -1.379 1.00 91.88 97 ASN A O 1
ATOM 752 N N . MET A 1 98 ? -2.613 3.867 -2.215 1.00 90.50 98 MET A N 1
ATOM 753 C CA . MET A 1 98 ? -2.039 4.399 -0.973 1.00 90.50 98 MET A CA 1
ATOM 754 C C . MET A 1 98 ? -2.639 5.756 -0.579 1.00 90.50 98 MET A C 1
ATOM 756 O O . MET A 1 98 ? -2.934 5.982 0.597 1.00 90.50 98 MET A O 1
ATOM 760 N N . ALA A 1 99 ? -2.889 6.640 -1.546 1.00 89.81 99 ALA A N 1
ATOM 761 C CA . ALA A 1 99 ? -3.551 7.920 -1.300 1.00 89.81 99 ALA A CA 1
ATOM 762 C C . ALA A 1 99 ? -4.998 7.738 -0.806 1.00 89.81 99 ALA A C 1
ATOM 764 O O . ALA A 1 99 ? -5.399 8.370 0.173 1.00 89.81 99 ALA A O 1
ATOM 765 N N . LEU A 1 100 ? -5.762 6.826 -1.418 1.00 88.44 100 LEU A N 1
ATOM 766 C CA . LEU A 1 100 ? -7.116 6.471 -0.973 1.00 88.44 100 LEU A CA 1
ATOM 767 C C . LEU A 1 100 ? -7.114 5.862 0.437 1.00 88.44 100 LEU A C 1
ATOM 769 O O . LEU A 1 100 ? -7.983 6.174 1.257 1.00 88.44 100 LEU A O 1
ATOM 773 N N . SER A 1 101 ? -6.103 5.050 0.757 1.00 87.38 101 SER A N 1
ATOM 774 C CA . SER A 1 101 ? -5.919 4.504 2.104 1.00 87.38 101 SER A CA 1
ATOM 775 C C . SER A 1 101 ? -5.696 5.606 3.146 1.00 87.38 101 SER A C 1
ATOM 777 O O . SER A 1 101 ? -6.274 5.547 4.229 1.00 87.38 101 SER A O 1
ATOM 779 N N . LEU A 1 102 ? -4.913 6.644 2.834 1.00 87.31 102 LEU A N 1
ATOM 780 C CA . LEU A 1 102 ? -4.762 7.810 3.715 1.00 87.31 102 LEU A CA 1
ATOM 781 C C . LEU A 1 102 ? -6.053 8.637 3.801 1.00 87.31 102 LEU A C 1
ATOM 783 O O . LEU A 1 102 ? -6.404 9.119 4.879 1.00 87.31 102 LEU A O 1
ATOM 787 N N . GLY A 1 103 ? -6.803 8.747 2.702 1.00 86.19 103 GLY A N 1
ATOM 788 C CA . GLY A 1 103 ? -8.130 9.371 2.678 1.00 86.19 103 GLY A CA 1
ATOM 789 C C . GLY A 1 103 ? -9.118 8.718 3.652 1.00 86.19 103 GLY A C 1
ATOM 790 O O . GLY A 1 103 ? -9.931 9.412 4.268 1.00 86.19 103 GLY A O 1
ATOM 791 N N . ALA A 1 104 ? -8.983 7.409 3.901 1.00 85.56 104 ALA A N 1
ATOM 792 C CA . ALA A 1 104 ? -9.789 6.698 4.893 1.00 85.56 104 ALA A CA 1
ATOM 793 C C . ALA A 1 104 ? -9.674 7.326 6.292 1.00 85.56 104 ALA A C 1
ATOM 795 O O . ALA A 1 104 ? -10.673 7.415 7.005 1.00 85.56 104 ALA A O 1
ATOM 796 N N . LEU A 1 105 ? -8.490 7.827 6.667 1.0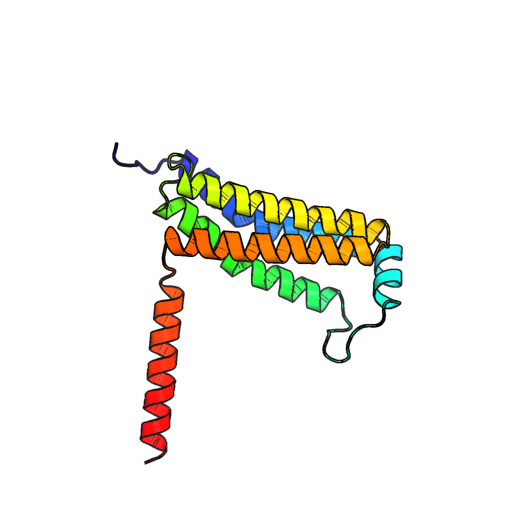0 84.38 105 LEU A N 1
ATOM 797 C CA . LEU A 1 105 ? -8.256 8.473 7.964 1.00 84.38 105 LEU A CA 1
ATOM 798 C C . LEU A 1 105 ? -9.0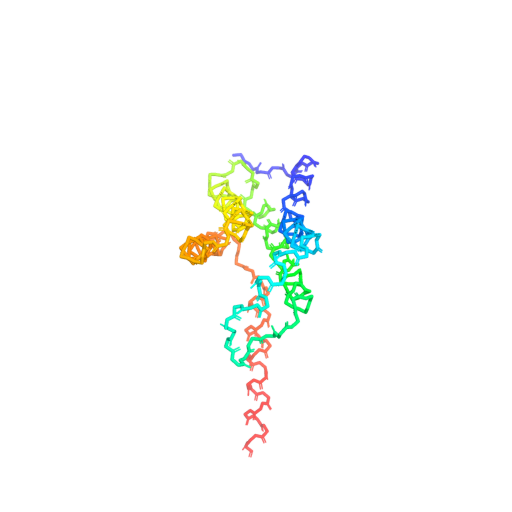91 9.747 8.125 1.00 84.38 105 LEU A C 1
ATOM 800 O O . LEU A 1 105 ? -9.606 10.016 9.210 1.00 84.38 105 LEU A O 1
ATOM 804 N N . ILE A 1 106 ? -9.273 10.511 7.044 1.00 85.06 106 ILE A N 1
ATOM 805 C CA . ILE A 1 106 ? -10.117 11.714 7.038 1.00 85.06 106 ILE A CA 1
ATOM 806 C C . ILE A 1 106 ? -11.575 11.316 7.287 1.00 85.06 106 ILE A C 1
ATOM 808 O O . ILE A 1 106 ? -12.275 11.948 8.077 1.00 85.06 106 ILE A O 1
ATOM 812 N N . HIS A 1 107 ? -12.036 10.232 6.663 1.00 84.31 107 HIS A N 1
ATOM 813 C CA . HIS A 1 107 ? -13.399 9.732 6.847 1.00 84.31 107 HIS A CA 1
ATOM 814 C C . HIS A 1 107 ? -13.638 9.152 8.246 1.00 84.31 107 HIS A C 1
ATOM 816 O O . HIS A 1 107 ? -14.701 9.390 8.824 1.00 84.31 107 HIS A O 1
ATOM 822 N N . VAL A 1 108 ? -12.641 8.462 8.811 1.00 83.19 108 VAL A N 1
ATOM 823 C CA . VAL A 1 108 ? -12.635 8.002 10.209 1.00 83.19 108 VAL A CA 1
ATOM 824 C C . VAL A 1 108 ? -12.732 9.196 11.159 1.00 83.19 108 VAL A C 1
ATOM 826 O O . VAL A 1 108 ? -13.591 9.205 12.039 1.00 83.19 108 VAL A O 1
ATOM 829 N N . LYS A 1 109 ? -11.932 10.246 10.935 1.00 84.31 109 LYS A N 1
ATOM 830 C CA . LYS A 1 109 ? -11.981 11.484 11.725 1.00 84.31 109 LYS A CA 1
ATOM 831 C C . LYS A 1 109 ? -13.346 12.175 11.637 1.00 84.31 109 LYS A C 1
ATOM 833 O O . LYS A 1 109 ? -13.866 12.643 12.647 1.00 84.31 109 LYS A O 1
ATOM 838 N N . ASN A 1 110 ? -13.960 12.181 10.454 1.00 85.44 110 ASN A N 1
ATOM 839 C CA . ASN A 1 110 ? -15.305 12.720 10.232 1.00 85.44 110 ASN A CA 1
ATOM 840 C C . ASN A 1 110 ? -16.428 11.794 10.740 1.00 85.44 110 ASN A C 1
ATOM 842 O O . ASN A 1 110 ? -17.601 12.149 10.628 1.00 85.44 110 ASN A O 1
ATOM 846 N N . ARG A 1 111 ? -16.094 10.611 11.281 1.00 85.44 111 ARG A N 1
ATOM 847 C CA . ARG A 1 111 ? -17.026 9.609 11.832 1.00 85.44 111 ARG A CA 1
ATOM 848 C C . ARG A 1 111 ? -18.114 9.160 10.847 1.00 85.44 111 ARG A C 1
ATOM 850 O O . ARG A 1 111 ? -19.187 8.712 11.252 1.00 85.44 111 ARG A O 1
ATOM 857 N N . ASN A 1 112 ? -17.846 9.256 9.543 1.00 84.50 112 ASN A N 1
ATOM 858 C CA . ASN A 1 112 ? -18.808 8.910 8.499 1.00 84.50 112 ASN A CA 1
ATOM 859 C C . ASN A 1 112 ? -18.569 7.483 7.991 1.00 84.50 112 ASN A C 1
ATOM 861 O O . ASN A 1 112 ? -17.763 7.248 7.092 1.00 84.50 112 ASN A O 1
ATOM 865 N N . VAL A 1 113 ? -19.313 6.530 8.555 1.00 84.50 113 VAL A N 1
ATOM 866 C CA . VAL A 1 113 ? -19.160 5.095 8.261 1.00 84.50 113 VAL A CA 1
ATOM 867 C C . VAL A 1 113 ? -19.536 4.745 6.814 1.00 84.50 113 VAL A C 1
ATOM 869 O O . VAL A 1 113 ? -18.928 3.854 6.230 1.00 84.50 113 VAL A O 1
ATOM 872 N N . ARG A 1 114 ? -20.491 5.460 6.196 1.00 85.38 114 ARG A N 1
ATOM 873 C CA . ARG A 1 114 ? -20.874 5.219 4.789 1.00 85.38 114 ARG A CA 1
ATOM 874 C C . ARG A 1 114 ? -19.745 5.593 3.838 1.00 85.38 114 ARG A C 1
ATOM 876 O O . ARG A 1 114 ? -19.416 4.828 2.939 1.00 85.38 114 ARG A O 1
ATOM 883 N N . LEU A 1 115 ? -19.151 6.765 4.051 1.00 86.50 115 LEU A N 1
ATOM 884 C CA . LEU A 1 115 ? -18.057 7.247 3.214 1.00 86.50 115 LEU A CA 1
ATOM 885 C C . LEU A 1 115 ? -16.788 6.416 3.435 1.00 86.50 115 LEU A C 1
ATOM 887 O O . LEU A 1 115 ? -16.094 6.095 2.476 1.00 86.50 115 LEU A O 1
ATOM 891 N N . LEU A 1 116 ? -16.548 5.985 4.679 1.00 87.25 116 LEU A N 1
ATOM 892 C CA . LEU A 1 116 ? -15.503 5.017 4.997 1.00 87.25 116 LEU A CA 1
ATOM 893 C C . LEU A 1 116 ? -15.703 3.705 4.227 1.00 87.25 116 LEU A C 1
ATOM 895 O O . LEU A 1 116 ? -14.762 3.233 3.603 1.00 87.25 116 LEU A O 1
ATOM 899 N N . TYR A 1 117 ? -16.923 3.160 4.203 1.00 87.38 117 TYR A N 1
ATOM 900 C CA . TYR A 1 117 ? -17.240 1.932 3.469 1.00 87.38 117 TYR A CA 1
ATOM 901 C C . TYR A 1 117 ? -16.971 2.055 1.963 1.00 87.38 117 TYR A C 1
ATOM 903 O O . TYR A 1 117 ? -16.260 1.221 1.404 1.00 87.38 117 TYR A O 1
ATOM 911 N N . PHE A 1 118 ? -17.477 3.106 1.307 1.00 89.69 118 PHE A N 1
ATOM 912 C CA . PHE A 1 118 ? -17.221 3.321 -0.123 1.00 89.69 118 PHE A CA 1
ATOM 913 C C . PHE A 1 118 ? -15.737 3.547 -0.421 1.00 89.69 118 PHE A C 1
ATOM 915 O O . PHE A 1 118 ? -15.228 3.020 -1.407 1.00 89.69 118 PHE A O 1
ATOM 922 N N . ASN A 1 119 ? -15.020 4.267 0.445 1.00 89.56 119 ASN A N 1
ATOM 923 C CA . ASN A 1 119 ? -13.580 4.440 0.296 1.00 89.56 119 ASN A CA 1
ATOM 924 C C . ASN A 1 119 ? -12.829 3.109 0.445 1.00 89.56 119 ASN A C 1
ATOM 926 O O . ASN A 1 119 ? -11.954 2.808 -0.358 1.00 89.56 119 ASN A O 1
ATOM 930 N N . THR A 1 120 ? -13.193 2.270 1.418 1.00 86.75 120 THR A N 1
ATOM 931 C CA . THR A 1 120 ? -12.602 0.933 1.583 1.00 86.75 120 THR A CA 1
ATOM 932 C C . THR A 1 120 ? -12.902 0.021 0.390 1.00 86.75 120 THR A C 1
ATOM 934 O O . THR A 1 120 ? -12.025 -0.736 -0.028 1.00 86.75 120 THR A O 1
ATOM 937 N N . LEU A 1 121 ? -14.098 0.108 -0.202 1.00 89.94 121 LEU A N 1
ATOM 938 C CA . LEU A 1 121 ? -14.403 -0.588 -1.456 1.00 89.94 121 LEU A CA 1
ATOM 939 C C . LEU A 1 121 ? -13.499 -0.113 -2.597 1.00 89.94 121 LEU A C 1
ATOM 941 O O . LEU A 1 121 ? -12.935 -0.947 -3.301 1.00 89.94 121 LEU A O 1
ATOM 945 N N . LEU A 1 122 ? -13.317 1.202 -2.752 1.00 90.38 122 LEU A N 1
ATOM 946 C CA . LEU A 1 122 ? -12.423 1.763 -3.767 1.00 90.38 122 LEU A CA 1
ATOM 947 C C . LEU A 1 122 ? -10.980 1.298 -3.568 1.00 90.38 122 LEU A C 1
ATOM 949 O O . LEU A 1 122 ? -10.388 0.807 -4.523 1.00 90.38 122 LEU A O 1
ATOM 953 N N . VAL A 1 123 ? -10.459 1.357 -2.337 1.00 88.75 123 VAL A N 1
ATOM 954 C CA . VAL A 1 123 ? -9.134 0.817 -1.981 1.00 88.75 123 VAL A CA 1
ATOM 955 C C . VAL A 1 123 ? -9.030 -0.665 -2.356 1.00 88.75 123 VAL A C 1
ATOM 957 O O . VAL A 1 123 ? -8.060 -1.090 -2.972 1.00 88.75 123 VAL A O 1
ATOM 960 N N . SER A 1 124 ? -10.046 -1.473 -2.050 1.00 88.00 124 SER A N 1
ATOM 961 C CA . SER A 1 124 ? -10.026 -2.905 -2.377 1.00 88.00 124 SER A CA 1
ATOM 962 C C . SER A 1 124 ? -9.990 -3.146 -3.891 1.00 88.00 124 SER A C 1
ATOM 964 O O . SER A 1 124 ? -9.219 -3.977 -4.369 1.00 88.00 124 SER A O 1
ATOM 966 N N . LEU A 1 125 ? -10.777 -2.388 -4.662 1.00 89.44 125 LEU A N 1
ATOM 967 C CA . LEU A 1 125 ? -10.792 -2.471 -6.124 1.00 89.44 125 LEU A CA 1
ATOM 968 C C . LEU A 1 125 ? -9.449 -2.045 -6.729 1.00 89.44 125 LEU A C 1
ATOM 970 O O . LEU A 1 125 ? -8.919 -2.740 -7.597 1.00 89.44 125 LEU A O 1
ATOM 974 N N . THR A 1 126 ? -8.865 -0.943 -6.251 1.00 88.12 126 THR A N 1
ATOM 975 C CA . THR A 1 126 ? -7.556 -0.475 -6.725 1.00 88.12 126 THR A CA 1
ATOM 976 C C . THR A 1 126 ? -6.430 -1.425 -6.333 1.00 88.12 126 THR A C 1
ATOM 978 O O . THR A 1 126 ? -5.499 -1.617 -7.116 1.00 88.12 126 THR A O 1
ATOM 981 N N . ALA A 1 127 ? -6.520 -2.079 -5.174 1.00 85.94 127 ALA A N 1
ATOM 982 C CA . ALA A 1 127 ? -5.568 -3.102 -4.756 1.00 85.94 127 ALA A CA 1
ATOM 983 C C . ALA A 1 127 ? -5.621 -4.339 -5.666 1.00 85.94 127 ALA A C 1
ATOM 985 O O . ALA A 1 127 ? -4.573 -4.825 -6.086 1.00 85.94 127 ALA A O 1
ATOM 986 N N . ILE A 1 128 ? -6.819 -4.812 -6.034 1.00 87.56 128 ILE A N 1
ATOM 987 C CA . ILE A 1 128 ? -6.983 -5.925 -6.985 1.00 87.56 128 ILE A CA 1
ATOM 988 C C . ILE A 1 128 ? -6.418 -5.543 -8.357 1.00 87.56 128 ILE A C 1
ATOM 990 O O . ILE A 1 128 ? -5.653 -6.311 -8.938 1.00 87.56 128 ILE A O 1
ATOM 994 N N . ALA A 1 129 ? -6.736 -4.344 -8.852 1.00 87.12 129 ALA A N 1
ATOM 995 C CA . ALA A 1 129 ? -6.193 -3.849 -10.115 1.00 87.12 129 ALA A CA 1
ATOM 996 C C . ALA A 1 129 ? -4.656 -3.796 -10.089 1.00 87.12 129 ALA A C 1
ATOM 998 O O . ALA A 1 129 ? -4.008 -4.250 -11.028 1.00 87.12 129 ALA A O 1
ATOM 999 N N . THR A 1 130 ? -4.077 -3.319 -8.983 1.00 86.56 130 THR A N 1
ATOM 1000 C CA . THR A 1 130 ? -2.621 -3.290 -8.770 1.00 86.56 130 THR A CA 1
ATOM 1001 C C . THR A 1 130 ? -2.027 -4.700 -8.738 1.00 86.56 130 THR A C 1
ATOM 1003 O O . THR A 1 130 ? -0.989 -4.947 -9.338 1.00 86.56 130 THR A O 1
ATOM 1006 N N . ALA A 1 131 ? -2.684 -5.658 -8.081 1.00 85.69 131 ALA A N 1
ATOM 1007 C CA . ALA A 1 131 ? -2.212 -7.039 -8.035 1.00 85.69 131 ALA A CA 1
ATOM 1008 C C . ALA A 1 131 ? -2.189 -7.692 -9.429 1.00 85.69 131 ALA A C 1
ATOM 1010 O O . ALA A 1 131 ? -1.240 -8.404 -9.756 1.00 85.69 131 ALA A O 1
ATOM 1011 N N . ILE A 1 132 ? -3.198 -7.418 -10.264 1.00 86.31 132 ILE A N 1
ATOM 1012 C CA . ILE A 1 132 ? -3.269 -7.918 -11.645 1.00 86.31 132 ILE A CA 1
ATOM 1013 C C . ILE A 1 132 ? -2.149 -7.312 -12.498 1.00 86.31 132 ILE A C 1
ATOM 1015 O O . ILE A 1 132 ? -1.456 -8.041 -13.207 1.00 86.31 132 ILE A O 1
ATOM 1019 N N . THR A 1 133 ? -1.933 -5.996 -12.420 1.00 86.75 133 THR A N 1
ATOM 1020 C CA . THR A 1 133 ? -0.860 -5.345 -13.188 1.00 86.75 133 THR A CA 1
ATOM 1021 C C . THR A 1 133 ? 0.520 -5.804 -12.727 1.00 86.75 133 THR A C 1
ATOM 1023 O O . THR A 1 133 ? 1.375 -6.090 -13.561 1.00 86.75 133 THR A O 1
ATOM 1026 N N . TYR A 1 134 ? 0.720 -5.982 -11.420 1.00 85.62 134 TYR A N 1
ATOM 1027 C CA . TYR A 1 134 ? 1.957 -6.523 -10.857 1.00 85.62 134 TYR A CA 1
ATOM 1028 C C . TYR A 1 134 ? 2.228 -7.948 -11.354 1.00 85.62 134 TYR A C 1
ATOM 1030 O O . TYR A 1 134 ? 3.354 -8.252 -11.741 1.00 85.62 134 TYR A O 1
ATOM 1038 N N . TYR A 1 135 ? 1.199 -8.800 -11.400 1.00 83.06 135 TYR A N 1
ATOM 1039 C CA . TYR A 1 135 ? 1.313 -10.172 -11.903 1.00 83.06 135 TYR A CA 1
ATOM 1040 C C . TYR A 1 135 ? 1.704 -10.235 -13.386 1.00 83.06 135 TYR A C 1
ATOM 1042 O O . TYR A 1 135 ? 2.443 -11.135 -13.791 1.00 83.06 135 TYR A O 1
ATOM 1050 N N . ASN A 1 136 ? 1.223 -9.283 -14.191 1.00 82.12 136 ASN A N 1
ATOM 1051 C CA . ASN A 1 136 ? 1.571 -9.192 -15.609 1.00 82.12 136 ASN A CA 1
ATOM 1052 C C . ASN A 1 136 ? 3.025 -8.752 -15.830 1.00 82.12 136 ASN A C 1
ATOM 1054 O O . ASN A 1 136 ? 3.636 -9.188 -16.802 1.00 82.12 136 ASN A O 1
ATOM 1058 N N . ILE A 1 137 ? 3.572 -7.919 -14.939 1.00 81.38 137 ILE A N 1
ATOM 1059 C CA . ILE A 1 137 ? 4.951 -7.417 -15.031 1.00 81.38 137 ILE A CA 1
ATOM 1060 C C . ILE A 1 137 ? 5.953 -8.465 -14.545 1.00 81.38 137 ILE A C 1
ATOM 1062 O O . ILE A 1 137 ? 6.942 -8.746 -15.216 1.00 81.38 137 ILE A O 1
ATOM 1066 N N . ASP A 1 138 ? 5.710 -9.056 -13.377 1.00 76.50 138 ASP A N 1
ATOM 1067 C CA . ASP A 1 138 ? 6.598 -10.054 -12.792 1.00 76.50 138 ASP A CA 1
ATOM 1068 C C . ASP A 1 138 ? 5.765 -11.115 -12.081 1.00 76.50 138 ASP A C 1
ATOM 1070 O O . ASP A 1 138 ? 5.076 -10.837 -11.099 1.00 76.50 138 ASP A O 1
ATOM 1074 N N . ARG A 1 139 ? 5.834 -12.362 -12.561 1.00 65.62 139 ARG A N 1
ATOM 1075 C CA . ARG A 1 139 ? 5.182 -13.489 -11.888 1.00 65.62 139 ARG A CA 1
ATOM 1076 C C . ARG A 1 139 ? 5.988 -13.803 -10.627 1.00 65.62 139 ARG A C 1
ATOM 1078 O O . ARG A 1 139 ? 7.108 -14.314 -10.736 1.00 65.62 139 ARG A O 1
ATOM 1085 N N . PRO A 1 140 ? 5.471 -13.540 -9.415 1.00 57.12 140 PRO A N 1
ATOM 1086 C CA . PRO A 1 140 ? 6.263 -13.730 -8.214 1.00 57.12 140 PRO A CA 1
ATOM 1087 C C . PRO A 1 140 ? 6.564 -15.222 -8.030 1.00 57.12 140 PRO A C 1
ATOM 1089 O O . PRO A 1 140 ? 5.675 -16.017 -7.721 1.00 57.12 140 PRO A O 1
ATOM 1092 N N . LEU A 1 141 ? 7.844 -15.590 -8.157 1.00 55.31 141 LEU A N 1
ATOM 1093 C CA . LEU A 1 141 ? 8.389 -16.938 -7.906 1.00 55.31 141 LEU A CA 1
ATOM 1094 C C . LEU A 1 141 ? 7.962 -17.530 -6.550 1.00 55.31 141 LEU A C 1
ATOM 1096 O O . LEU A 1 141 ? 7.916 -18.746 -6.399 1.00 55.31 141 LEU A O 1
ATOM 1100 N N . TRP A 1 142 ? 7.596 -16.684 -5.582 1.00 53.41 142 TRP A N 1
ATOM 1101 C CA . TRP A 1 142 ? 7.052 -17.079 -4.281 1.00 53.41 142 TRP A CA 1
ATOM 1102 C C . TRP A 1 142 ? 5.762 -17.912 -4.394 1.00 53.41 142 TRP A C 1
ATOM 1104 O O . TRP A 1 142 ? 5.577 -18.871 -3.651 1.00 53.41 142 TRP A O 1
ATOM 1114 N N . THR A 1 143 ? 4.907 -17.633 -5.385 1.00 52.78 143 THR A N 1
ATOM 1115 C CA . THR A 1 143 ? 3.746 -18.493 -5.688 1.00 52.78 143 THR A CA 1
ATOM 1116 C C . THR A 1 143 ? 4.169 -19.838 -6.272 1.00 52.78 143 THR A C 1
ATOM 1118 O O . THR A 1 143 ? 3.546 -20.852 -5.972 1.00 52.78 143 THR A O 1
ATOM 1121 N N . GLY A 1 144 ? 5.273 -19.878 -7.025 1.00 59.28 144 GLY A N 1
ATOM 1122 C CA . GLY A 1 144 ? 5.908 -21.114 -7.478 1.00 59.28 144 GLY A CA 1
ATOM 1123 C C . GLY A 1 144 ? 6.419 -21.948 -6.304 1.00 59.28 144 GLY A C 1
ATOM 1124 O O . GLY A 1 144 ? 6.087 -23.125 -6.214 1.00 59.28 144 GLY A O 1
ATOM 1125 N N . PHE A 1 145 ? 7.129 -21.333 -5.350 1.00 63.84 145 PHE A N 1
ATOM 1126 C CA . PHE A 1 145 ? 7.564 -22.000 -4.118 1.00 63.84 145 PHE A CA 1
ATOM 1127 C C . PHE A 1 145 ? 6.378 -22.544 -3.313 1.00 63.84 145 PHE A C 1
ATOM 1129 O O . PHE A 1 145 ? 6.398 -23.707 -2.925 1.00 63.84 145 PHE A O 1
ATOM 1136 N N . HIS A 1 146 ? 5.314 -21.758 -3.126 1.00 63.16 146 HIS A N 1
ATOM 1137 C CA . HIS A 1 146 ? 4.109 -22.234 -2.446 1.00 63.16 146 HIS A CA 1
ATOM 1138 C C . HIS A 1 146 ? 3.391 -23.341 -3.213 1.00 63.16 146 HIS A C 1
ATOM 1140 O O . HIS A 1 146 ? 2.935 -24.289 -2.587 1.00 63.16 146 HIS A O 1
ATOM 1146 N N . THR A 1 147 ? 3.320 -23.276 -4.541 1.00 69.56 147 THR A N 1
ATOM 1147 C CA . THR A 1 147 ? 2.733 -24.345 -5.364 1.00 69.56 147 THR A CA 1
ATOM 1148 C C . THR A 1 147 ? 3.533 -25.637 -5.219 1.00 69.56 147 THR A C 1
ATOM 1150 O O . THR A 1 147 ? 2.957 -26.696 -4.987 1.00 69.56 147 THR A O 1
ATOM 1153 N N . VAL A 1 148 ? 4.865 -25.545 -5.267 1.00 76.44 148 VAL A N 1
ATOM 1154 C CA . VAL A 1 148 ? 5.769 -26.686 -5.077 1.00 76.44 148 VAL A CA 1
ATOM 1155 C C . VAL A 1 148 ? 5.651 -27.247 -3.656 1.00 76.44 148 VAL A C 1
ATOM 1157 O O . VAL A 1 148 ? 5.484 -28.451 -3.488 1.00 76.44 148 VAL A O 1
ATOM 1160 N N . LEU A 1 149 ? 5.661 -26.395 -2.629 1.00 78.06 149 LEU A N 1
ATOM 1161 C CA . LEU A 1 149 ? 5.495 -26.796 -1.229 1.00 78.06 149 LEU A CA 1
ATOM 1162 C C . LEU A 1 149 ? 4.131 -27.456 -0.985 1.00 78.06 149 LEU A C 1
ATOM 1164 O O . LEU A 1 149 ? 4.059 -28.496 -0.337 1.00 78.06 149 LEU A O 1
ATOM 1168 N N . SER A 1 150 ? 3.059 -26.888 -1.539 1.00 75.25 150 SER A N 1
ATOM 1169 C CA . SER A 1 150 ? 1.697 -27.432 -1.438 1.00 75.25 150 SER A CA 1
ATOM 1170 C C . SER A 1 150 ? 1.584 -28.786 -2.136 1.00 75.25 150 SER A C 1
ATOM 1172 O O . SER A 1 150 ? 0.965 -29.700 -1.600 1.00 75.25 150 SER A O 1
ATOM 1174 N N . TYR A 1 151 ? 2.230 -28.942 -3.296 1.00 85.94 151 TYR A N 1
ATOM 1175 C CA . TYR A 1 151 ? 2.314 -30.213 -4.010 1.00 85.94 151 TYR A CA 1
ATOM 1176 C C . TYR A 1 151 ? 3.052 -31.282 -3.192 1.00 85.94 151 TYR A C 1
ATOM 1178 O O . TYR A 1 151 ? 2.546 -32.393 -3.048 1.00 85.94 151 TYR A O 1
ATOM 1186 N N . TYR A 1 152 ? 4.207 -30.950 -2.602 1.00 89.50 152 TYR A N 1
ATOM 1187 C CA . TYR A 1 152 ? 4.951 -31.883 -1.748 1.00 89.50 152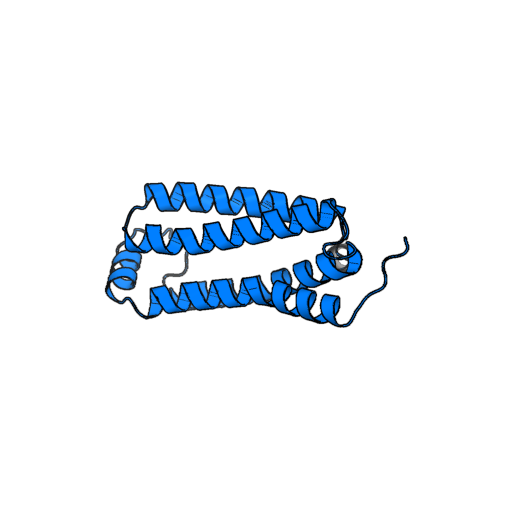 TYR A CA 1
ATOM 1188 C C . TYR A 1 152 ? 4.198 -32.238 -0.460 1.00 89.50 152 TYR A C 1
ATOM 1190 O O . TYR A 1 152 ? 4.219 -33.397 -0.051 1.00 89.50 152 TYR A O 1
ATOM 1198 N N . LEU A 1 153 ? 3.495 -31.280 0.154 1.00 85.12 153 LEU A N 1
ATOM 1199 C CA . LEU A 1 153 ? 2.641 -31.529 1.320 1.00 85.12 153 LEU A CA 1
ATOM 1200 C C . LEU A 1 153 ? 1.467 -32.452 0.979 1.00 85.12 153 LEU A C 1
ATOM 1202 O O . LEU A 1 153 ? 1.185 -33.375 1.738 1.00 85.12 153 LEU A O 1
ATOM 1206 N N . TRP A 1 154 ? 0.805 -32.237 -0.160 1.00 87.44 154 TRP A N 1
ATOM 1207 C CA . TRP A 1 154 ? -0.266 -33.114 -0.634 1.00 87.44 154 TRP A CA 1
ATOM 1208 C C . TRP A 1 154 ? 0.255 -34.527 -0.915 1.00 87.44 154 TRP A C 1
ATOM 1210 O O . TRP A 1 154 ? -0.260 -35.488 -0.346 1.00 87.44 154 TRP A O 1
ATOM 1220 N N . LYS A 1 155 ? 1.325 -34.648 -1.711 1.00 85.81 155 LYS A N 1
ATOM 1221 C CA . LYS A 1 155 ? 1.916 -35.938 -2.088 1.0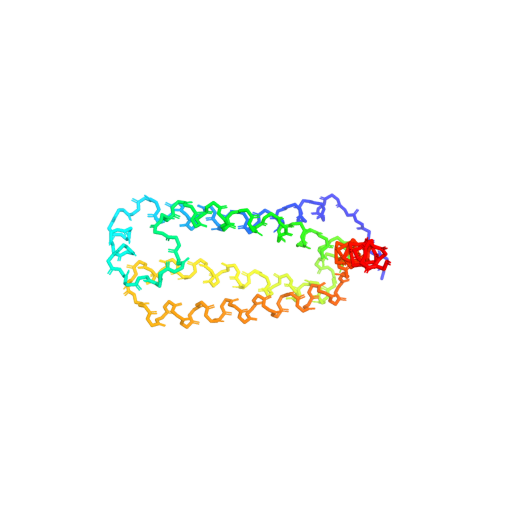0 85.81 155 LYS A CA 1
ATOM 1222 C C . LYS A 1 155 ? 2.390 -36.734 -0.868 1.00 85.81 155 LYS A C 1
ATOM 1224 O O . LYS A 1 155 ? 2.057 -37.906 -0.736 1.00 85.81 155 LYS A O 1
ATOM 1229 N N . GLY A 1 156 ? 3.103 -36.089 0.057 1.00 76.38 156 GLY A N 1
ATOM 1230 C CA . GLY A 1 156 ? 3.586 -36.743 1.277 1.00 76.38 156 GLY A CA 1
ATOM 1231 C C . GLY A 1 156 ? 2.470 -37.170 2.240 1.00 76.38 156 GLY A C 1
ATOM 1232 O O . GLY A 1 156 ? 2.671 -38.072 3.051 1.00 76.38 156 GLY A O 1
ATOM 1233 N N . ASN A 1 157 ? 1.291 -36.546 2.167 1.00 76.50 157 ASN A N 1
ATOM 1234 C CA . ASN A 1 157 ? 0.139 -36.908 2.995 1.00 76.50 157 ASN A CA 1
ATOM 1235 C C . ASN A 1 157 ? -0.757 -37.975 2.336 1.00 76.50 157 ASN A C 1
ATOM 1237 O O . ASN A 1 157 ? -1.449 -38.698 3.048 1.00 76.50 157 ASN A O 1
ATOM 1241 N N . ASP A 1 158 ? -0.731 -38.093 1.004 1.00 72.38 158 ASP A N 1
ATOM 1242 C CA . ASP A 1 158 ? -1.386 -39.173 0.250 1.00 72.38 158 ASP A CA 1
ATOM 1243 C C . ASP A 1 158 ? -0.601 -40.494 0.368 1.00 72.38 158 ASP A C 1
ATOM 1245 O O . ASP A 1 158 ? -1.187 -41.543 0.627 1.00 72.38 158 ASP A O 1
ATOM 1249 N N . GLU A 1 159 ? 0.737 -40.434 0.321 1.00 67.38 159 GLU A N 1
ATOM 1250 C CA . GLU A 1 159 ? 1.620 -41.591 0.560 1.00 67.38 159 GLU A CA 1
ATOM 1251 C C . GLU A 1 159 ? 1.500 -42.159 1.985 1.00 67.38 159 GLU A C 1
ATOM 1253 O O . GLU A 1 159 ? 1.666 -43.356 2.175 1.00 67.38 159 GLU A O 1
ATOM 1258 N N . LYS A 1 160 ? 1.169 -41.331 2.987 1.00 56.97 160 LYS A N 1
ATOM 1259 C CA . LYS A 1 160 ? 0.910 -41.778 4.372 1.00 56.97 160 LYS A CA 1
ATOM 1260 C C . LYS A 1 160 ? -0.487 -42.364 4.599 1.00 56.97 160 LYS A C 1
ATOM 1262 O O . LYS A 1 160 ? -0.731 -42.920 5.668 1.00 56.97 160 LYS A O 1
ATOM 1267 N N . ARG A 1 161 ? -1.425 -42.153 3.670 1.00 54.09 161 ARG A N 1
ATOM 1268 C CA . ARG A 1 161 ? -2.820 -42.620 3.773 1.00 54.09 161 ARG A CA 1
ATOM 1269 C C . ARG A 1 161 ? -3.069 -43.957 3.068 1.00 54.09 161 ARG A C 1
ATOM 1271 O O . ARG A 1 161 ? -4.144 -44.519 3.269 1.00 54.09 161 ARG A O 1
ATOM 1278 N N . ARG A 1 162 ? -2.128 -44.435 2.251 1.00 47.78 162 ARG A N 1
ATOM 1279 C CA . ARG A 1 162 ? -2.110 -45.794 1.687 1.00 47.78 162 ARG A CA 1
ATOM 1280 C C . ARG A 1 162 ? -1.300 -46.728 2.572 1.00 47.78 162 ARG A C 1
ATOM 1282 O O . ARG A 1 162 ? -1.654 -47.924 2.580 1.00 47.78 162 ARG A O 1
#

Secondary structure (DSSP, 8-state):
------HHHHHHHHHHHHHHHHHHHHHHHHHHH-HHHHHHHHHS---TTS-S-HHHHHHHHHHHHHHHHHHHHHHHHHTTGGGSHHHHHHHHHHHHHHHHHHHHHHHHHTT-HHHHHHHHHHHHHHHHHHHHHHHHH---HHHHHHHHHHHHHHHHHHHTT-

Sequence (162 aa):
MPYYWTQTDTRNAILTSLIPGGVALAGFGAIYRDKSTQKWLETLRRPNWAPSNISACSVVDVATMLPLGYATYRVFKYGGGFDYTDTTAAMALFGSNMALSLGALIHVKNRNVRLLYFNTLLVSLTAIATAITYYNIDRPLWTGFHTVLSYYLWKGNDEKRR